Protein AF-A0A225WH21-F1 (afdb_monomer)

Sequence (117 aa):
MRGGALMHGVFCTLTNYSFGGRCGNAVHENDTVMQGVVATAPIPAGEMIGEYLGRMELFRSPRRIQHCNEGTRMLKGQCVAINALNTGGPMCLLNHSCNPSARFREVQTGAGSRSSW

Secondary structure (DSSP, 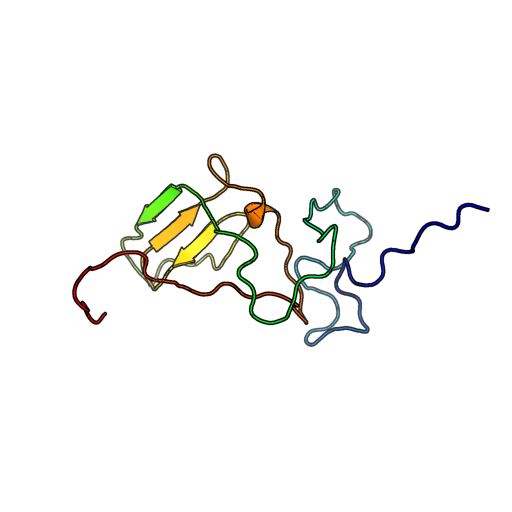8-state):
-------TTSSB-TTS-SSTT-STTB--TT---------SS---TT--------EEEE-S-GGG----SBTTEEEETTTEEEE-TTT--GGGGPPP-SS-S--------S-------

pLDDT: mean 71.89, std 18.45, range [26.78, 94.44]

Radius of gyration: 17.23 Å; Cα contacts (8 Å, |Δi|>4): 118; chains: 1; bounding box: 31×56×42 Å

Foldseek 3Di:
DDDDDPPPPQADDQVQDDPRQPFQRGDDPDDDDQFADDDPDDDDPPDDPDDWAADKDFAPDLVPCPDDPDQQWHDDPRTIIGRQPPPTDNCSSHGDDPDDPDDDDDDDPDPDPDDDD

InterPro domains:
  IPR001214 SET domain [PF00856] (36-107)
  IPR046341 SET domain superfamily [G3DSA:2.170.270.10] (6-115)
  IPR046341 SET domain superfamily [SSF82199] (21-110)

Solvent-accessible surface area (backbone atoms only — not co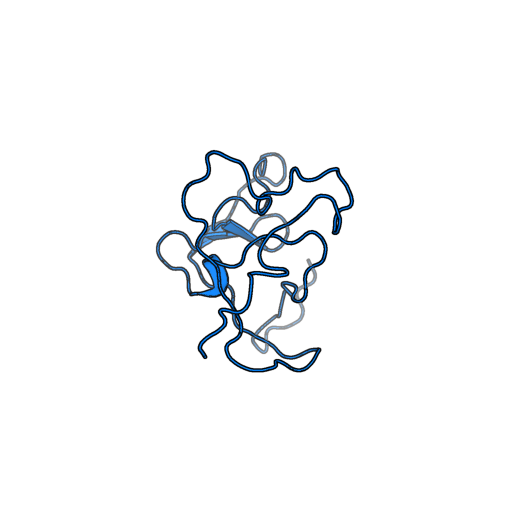mparable to full-atom values): 8182 Å² total; per-residue (Å²): 133,93,75,81,82,74,80,80,79,78,51,44,41,73,88,60,56,94,75,80,46,78,53,98,31,32,84,57,102,80,64,75,87,78,72,69,72,77,81,92,60,92,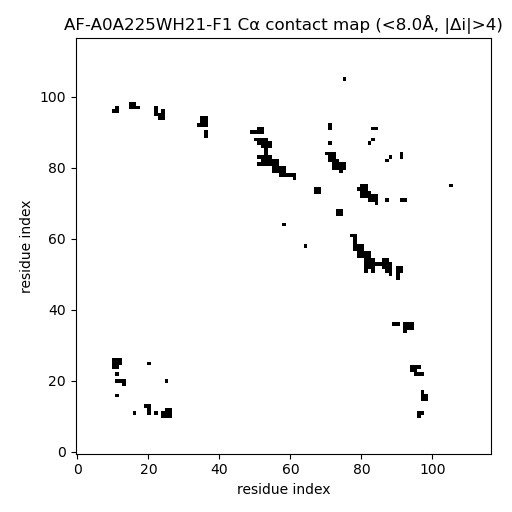76,66,90,89,65,86,89,76,69,85,45,36,47,80,43,81,53,95,50,66,91,69,64,83,69,65,75,50,90,38,32,42,70,49,83,77,42,36,29,34,39,17,81,90,57,39,46,77,58,52,34,61,70,64,57,86,75,61,94,72,79,93,72,95,73,88,86,72,99,66,79,91,74,85,128

Structure (mmCIF, N/CA/C/O backbone):
data_AF-A0A225WH21-F1
#
_entry.id   AF-A0A225WH21-F1
#
loop_
_atom_site.group_PDB
_atom_site.id
_atom_site.type_symbol
_atom_site.label_atom_id
_atom_site.label_alt_id
_atom_site.label_comp_id
_atom_site.label_asym_id
_atom_site.label_entity_id
_atom_site.label_seq_id
_atom_site.pdbx_PDB_ins_code
_atom_site.Cartn_x
_atom_site.Cartn_y
_atom_site.Cartn_z
_atom_site.occupancy
_atom_site.B_iso_or_equiv
_atom_site.auth_seq_id
_atom_site.auth_comp_id
_atom_site.auth_asym_id
_atom_site.auth_atom_id
_atom_site.pdbx_PDB_model_num
ATOM 1 N N . MET A 1 1 ? -9.685 -31.602 -11.145 1.00 30.44 1 MET A N 1
ATOM 2 C CA . MET A 1 1 ? -8.510 -31.099 -11.890 1.00 30.44 1 MET A CA 1
ATOM 3 C C . MET A 1 1 ? -8.241 -29.676 -11.420 1.00 30.44 1 MET A C 1
ATOM 5 O O . MET A 1 1 ? -9.161 -28.872 -11.431 1.00 30.44 1 MET A O 1
A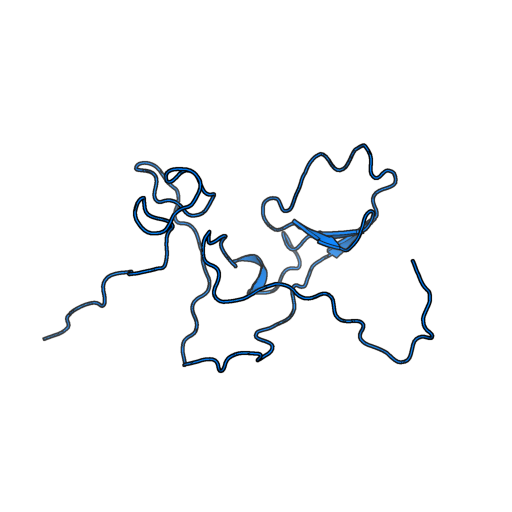TOM 9 N N . ARG A 1 2 ? -7.041 -29.407 -10.887 1.00 37.88 2 ARG A N 1
ATOM 10 C CA . ARG A 1 2 ? -6.609 -28.079 -10.416 1.00 37.88 2 ARG A CA 1
ATOM 11 C C . ARG A 1 2 ? -6.298 -27.214 -11.643 1.00 37.88 2 ARG A C 1
ATOM 13 O O . ARG A 1 2 ? -5.350 -27.523 -12.353 1.00 37.88 2 ARG A O 1
ATOM 20 N N . GLY A 1 3 ? -7.095 -26.181 -11.897 1.00 26.78 3 GLY A N 1
ATOM 21 C CA . GLY A 1 3 ? -6.824 -25.164 -12.916 1.00 26.78 3 GLY A CA 1
ATOM 22 C C . GLY A 1 3 ? -6.510 -23.848 -12.219 1.00 26.78 3 GLY A C 1
ATOM 23 O O . GLY A 1 3 ? -7.394 -23.272 -11.593 1.00 26.78 3 GLY A O 1
ATOM 24 N N . GLY A 1 4 ? -5.243 -23.429 -12.255 1.00 27.45 4 GLY A N 1
ATOM 25 C CA . GLY A 1 4 ? -4.789 -22.176 -11.659 1.00 27.45 4 GLY A CA 1
ATOM 26 C C . GLY A 1 4 ? -5.505 -20.986 -12.291 1.00 27.45 4 GLY A C 1
ATOM 27 O O . GLY A 1 4 ? -5.555 -20.866 -13.514 1.00 27.45 4 GLY A O 1
ATOM 28 N N . ALA A 1 5 ? -6.069 -20.120 -11.451 1.00 33.00 5 ALA A N 1
ATOM 29 C CA . ALA A 1 5 ? -6.626 -18.853 -11.888 1.00 33.00 5 ALA A CA 1
ATOM 30 C C . ALA A 1 5 ? -5.487 -18.002 -12.464 1.00 33.00 5 ALA A C 1
ATOM 32 O O . ALA A 1 5 ? -4.568 -17.604 -11.750 1.00 33.00 5 ALA A O 1
ATOM 33 N N . LEU A 1 6 ? -5.523 -17.778 -13.776 1.00 35.38 6 LEU A N 1
ATOM 34 C CA . LEU A 1 6 ? -4.618 -16.861 -14.454 1.00 35.38 6 LEU A CA 1
ATOM 35 C C . LEU A 1 6 ? -4.804 -15.452 -13.877 1.00 35.38 6 LEU A C 1
ATOM 37 O O . LEU A 1 6 ? -5.936 -14.998 -13.700 1.00 35.38 6 LEU A O 1
ATOM 41 N N . MET A 1 7 ? -3.666 -14.812 -13.607 1.00 43.03 7 MET A N 1
ATOM 42 C CA . MET A 1 7 ? -3.402 -13.485 -13.035 1.00 43.03 7 MET A CA 1
ATOM 43 C C . MET A 1 7 ? -4.071 -12.320 -13.801 1.00 43.03 7 MET A C 1
ATOM 45 O O . MET A 1 7 ? -3.405 -11.390 -14.252 1.00 43.03 7 MET A O 1
ATOM 49 N N . HIS A 1 8 ? -5.386 -12.349 -14.002 1.00 43.47 8 HIS A N 1
ATOM 50 C CA . HIS A 1 8 ? -6.103 -11.272 -14.676 1.00 43.47 8 HIS A CA 1
ATOM 51 C C . HIS A 1 8 ? -6.258 -10.078 -13.726 1.00 43.47 8 HIS A C 1
ATOM 53 O O . HIS A 1 8 ? -6.962 -10.160 -12.724 1.00 43.47 8 HIS A O 1
ATOM 59 N N . GLY A 1 9 ? -5.596 -8.963 -14.050 1.00 54.03 9 GLY A N 1
ATOM 60 C CA . GLY A 1 9 ? -5.756 -7.682 -13.349 1.00 54.03 9 GLY A CA 1
ATOM 61 C C . GLY A 1 9 ? -4.675 -7.330 -12.324 1.00 54.03 9 GLY A C 1
ATOM 62 O O . GLY A 1 9 ? -4.787 -6.289 -11.687 1.00 54.03 9 GLY A O 1
ATOM 63 N N . VAL A 1 10 ? -3.627 -8.149 -12.175 1.00 63.25 10 VAL A N 1
ATOM 64 C CA . VAL A 1 10 ? -2.496 -7.838 -11.275 1.00 63.25 10 VAL A CA 1
ATOM 65 C C . VAL A 1 10 ? -1.573 -6.770 -11.872 1.00 63.25 10 VAL A C 1
ATOM 67 O O . VAL A 1 10 ? -1.062 -5.932 -11.136 1.00 63.25 10 VAL A O 1
ATOM 70 N N . PHE A 1 11 ? -1.411 -6.760 -13.197 1.00 69.12 11 PHE A N 1
ATOM 71 C CA . PHE A 1 11 ? -0.508 -5.859 -13.916 1.00 69.12 11 PHE A CA 1
ATOM 72 C C . PHE A 1 11 ? -1.250 -4.979 -14.931 1.00 69.12 11 PHE A C 1
ATOM 74 O O . PHE A 1 11 ? -2.261 -5.389 -15.511 1.00 69.12 11 PHE A O 1
ATOM 81 N N . CYS A 1 12 ? -0.722 -3.777 -15.187 1.00 69.44 12 CYS A N 1
ATOM 82 C CA . CYS A 1 12 ? -1.142 -2.940 -16.310 1.00 69.44 12 CYS A CA 1
ATOM 83 C C . CYS A 1 12 ? -0.794 -3.651 -17.629 1.00 69.44 12 CYS A C 1
ATOM 85 O O . CYS A 1 12 ? 0.370 -3.941 -17.900 1.00 69.44 12 CYS A O 1
ATOM 87 N N . THR A 1 13 ? -1.782 -3.861 -18.493 1.00 66.69 13 THR A N 1
ATOM 88 C CA . THR A 1 13 ? -1.585 -4.328 -19.875 1.00 66.69 13 THR A CA 1
ATOM 89 C C . THR A 1 13 ? -1.918 -3.213 -20.861 1.00 66.69 13 THR A C 1
ATOM 91 O O . THR A 1 13 ? -2.523 -2.211 -20.483 1.00 66.69 13 THR A O 1
ATOM 94 N N . LEU A 1 14 ? -1.591 -3.396 -22.146 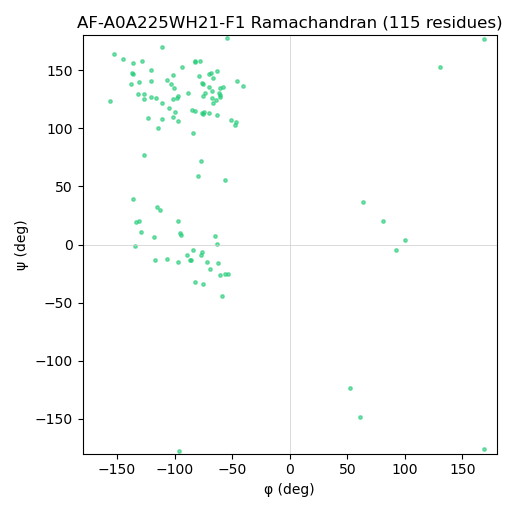1.00 63.31 14 LEU A N 1
ATOM 95 C CA . LEU A 1 14 ? -1.981 -2.467 -23.220 1.00 63.31 14 LEU A CA 1
ATOM 96 C C . LEU A 1 14 ? -3.500 -2.228 -23.302 1.00 63.31 14 LEU A C 1
ATOM 98 O O . LEU A 1 14 ? -3.930 -1.184 -23.780 1.00 63.31 14 LEU A O 1
ATOM 102 N N . THR A 1 15 ? -4.310 -3.176 -22.828 1.00 63.19 15 THR A N 1
ATOM 103 C CA . THR A 1 15 ? -5.775 -3.149 -22.937 1.00 63.19 15 THR A CA 1
ATOM 104 C C . THR A 1 15 ? -6.476 -2.393 -21.803 1.00 63.19 15 THR A C 1
ATOM 106 O O . THR A 1 15 ? -7.653 -2.086 -21.936 1.00 63.19 15 THR A O 1
ATOM 109 N N . ASN A 1 16 ? -5.783 -2.074 -20.702 1.00 61.00 16 ASN A N 1
ATOM 110 C CA . ASN A 1 16 ? -6.363 -1.468 -19.488 1.00 61.00 16 ASN A CA 1
ATOM 111 C C . ASN A 1 16 ? -5.835 -0.037 -19.213 1.00 61.00 16 ASN A C 1
ATOM 113 O O . ASN A 1 16 ? -5.650 0.347 -18.058 1.00 61.00 16 ASN A O 1
ATOM 117 N N . TYR A 1 17 ? -5.519 0.745 -20.255 1.00 65.81 17 TYR A N 1
ATOM 118 C CA . TYR A 1 17 ? -4.463 1.766 -20.168 1.00 65.81 17 TYR A CA 1
ATOM 119 C C . TYR A 1 17 ? -4.795 3.153 -20.790 1.00 65.81 17 TYR A C 1
ATOM 121 O O . TYR A 1 17 ? -5.424 3.210 -21.841 1.00 65.81 17 TYR A O 1
ATOM 129 N N . SER A 1 18 ? -4.264 4.259 -20.215 1.00 55.88 18 SER A N 1
ATOM 130 C CA . SER A 1 18 ? -4.377 5.662 -20.725 1.00 55.88 18 SER A CA 1
ATOM 131 C C . SER A 1 18 ? -3.105 6.316 -21.367 1.00 55.88 18 SER A C 1
ATOM 133 O O . SER A 1 18 ? -3.209 7.345 -22.014 1.00 55.88 18 SER A O 1
ATOM 135 N N . PHE A 1 19 ? -1.906 5.735 -21.228 1.00 54.53 19 PHE A N 1
ATOM 136 C CA . PHE A 1 19 ? -0.541 6.081 -21.770 1.00 54.53 19 PHE A CA 1
ATOM 137 C C . PHE A 1 19 ? 0.314 4.868 -22.330 1.00 54.53 19 PHE A C 1
ATOM 139 O O . PHE A 1 19 ? 1.506 4.756 -22.037 1.00 54.53 19 PHE A O 1
ATOM 146 N N . GLY A 1 20 ? -0.261 3.877 -23.029 1.00 58.97 20 GLY A N 1
ATOM 147 C CA . GLY A 1 20 ? 0.477 2.798 -23.731 1.00 58.97 20 GLY A CA 1
ATOM 148 C C . GLY A 1 20 ? 1.357 1.774 -22.964 1.00 58.97 20 GLY A C 1
ATOM 149 O O . GLY A 1 20 ? 2.385 1.380 -23.506 1.00 58.97 20 GLY A O 1
ATOM 150 N N . GLY A 1 21 ? 1.006 1.302 -21.761 1.00 57.81 21 GLY A N 1
ATOM 151 C CA . GLY A 1 21 ? 1.692 0.148 -21.131 1.00 57.81 21 GLY A CA 1
ATOM 152 C C . GLY A 1 21 ? 3.022 0.442 -20.416 1.00 57.81 21 GLY A C 1
ATOM 153 O O . GLY A 1 21 ? 3.813 -0.470 -20.217 1.00 57.81 21 GLY A O 1
ATOM 154 N N . ARG A 1 22 ? 3.287 1.697 -20.035 1.00 64.25 22 ARG A N 1
ATOM 155 C CA . ARG A 1 22 ? 4.540 2.152 -19.388 1.00 64.25 22 ARG A CA 1
ATOM 156 C C . ARG A 1 22 ? 4.348 2.594 -17.928 1.00 64.25 22 ARG A C 1
ATOM 158 O O . ARG A 1 22 ? 5.013 3.516 -17.464 1.00 64.25 22 ARG A O 1
ATOM 165 N N . CYS A 1 23 ? 3.373 2.010 -17.232 1.00 69.19 23 CYS A N 1
ATOM 166 C CA . CYS A 1 23 ? 3.087 2.320 -15.829 1.00 69.19 23 CYS A CA 1
ATOM 167 C C . CYS A 1 23 ? 4.052 1.512 -14.941 1.00 69.19 23 CYS A C 1
ATOM 169 O O . CYS A 1 23 ? 4.496 0.445 -15.352 1.00 69.19 23 CYS A O 1
ATOM 171 N N . GLY A 1 24 ? 4.298 1.936 -13.696 1.00 66.25 24 GLY A N 1
ATOM 172 C CA . GLY A 1 24 ? 5.169 1.206 -12.751 1.00 66.25 24 GLY A CA 1
ATOM 173 C C . GLY A 1 24 ? 4.671 -0.183 -12.308 1.00 66.25 24 GLY A C 1
ATOM 174 O O . GLY A 1 24 ? 5.241 -0.770 -11.401 1.00 66.25 24 GLY A O 1
ATOM 175 N N . ASN A 1 25 ? 3.592 -0.685 -12.907 1.00 71.38 25 ASN A N 1
ATOM 176 C CA . ASN A 1 25 ? 3.020 -2.016 -12.702 1.00 71.38 25 ASN A CA 1
ATOM 177 C C . ASN A 1 25 ? 2.745 -2.722 -14.050 1.00 71.38 25 ASN A C 1
ATOM 179 O O . ASN A 1 25 ? 1.881 -3.591 -14.137 1.00 71.38 25 ASN A O 1
ATOM 183 N N . ALA A 1 26 ? 3.387 -2.291 -15.140 1.00 70.56 26 ALA A N 1
ATOM 184 C CA . ALA A 1 26 ? 3.359 -3.013 -16.407 1.00 70.56 26 ALA A CA 1
ATOM 185 C C . ALA A 1 26 ? 4.336 -4.193 -16.349 1.00 70.56 26 ALA A C 1
ATOM 187 O O . ALA A 1 26 ? 5.384 -4.094 -15.722 1.00 70.56 26 ALA A O 1
ATOM 188 N N . VAL A 1 27 ? 3.997 -5.310 -16.996 1.00 67.00 27 VAL A N 1
ATOM 189 C CA . VAL A 1 27 ? 4.931 -6.439 -17.111 1.00 67.00 27 VAL A CA 1
ATOM 190 C C . VAL A 1 27 ? 5.999 -6.072 -18.139 1.00 67.00 27 VAL A C 1
ATOM 192 O O . VAL A 1 27 ? 5.676 -5.944 -19.323 1.00 67.00 27 VAL A O 1
ATOM 195 N N . HIS A 1 28 ? 7.256 -5.917 -17.719 1.00 65.12 28 HIS A N 1
ATOM 196 C CA . HIS A 1 28 ? 8.389 -5.863 -18.642 1.00 65.12 28 HIS A CA 1
ATOM 197 C C . HIS A 1 28 ? 9.124 -7.206 -18.675 1.00 65.12 28 HIS A C 1
ATOM 199 O O . HIS A 1 28 ? 9.225 -7.908 -17.671 1.00 65.12 28 HIS A O 1
ATOM 205 N N . GLU A 1 29 ? 9.649 -7.566 -19.849 1.00 50.69 29 GLU A N 1
ATOM 206 C CA . GLU A 1 29 ? 10.279 -8.868 -20.133 1.00 50.69 29 GLU A CA 1
ATOM 207 C C . GLU A 1 29 ? 11.554 -9.157 -19.305 1.00 50.69 29 GLU A C 1
ATOM 209 O O . GLU A 1 29 ? 12.131 -10.230 -19.443 1.00 50.69 29 GLU A O 1
ATOM 214 N N . ASN A 1 30 ? 11.978 -8.245 -18.418 1.00 53.72 30 ASN A N 1
ATOM 215 C CA . ASN A 1 30 ? 13.195 -8.350 -17.604 1.00 53.72 30 ASN A CA 1
ATOM 216 C C . ASN A 1 30 ? 12.995 -8.105 -16.094 1.00 53.72 30 ASN A C 1
ATOM 218 O O . ASN A 1 30 ? 13.981 -7.969 -15.368 1.00 53.72 30 ASN A O 1
ATOM 222 N N . ASP A 1 31 ? 11.760 -8.045 -15.591 1.00 55.47 31 ASP A N 1
ATOM 223 C CA . ASP A 1 31 ? 11.538 -7.489 -14.254 1.00 55.47 31 ASP A CA 1
ATOM 224 C C . ASP A 1 31 ? 11.640 -8.498 -13.100 1.00 55.47 31 ASP A C 1
ATOM 226 O O . ASP A 1 31 ? 11.006 -9.555 -13.054 1.00 55.47 31 ASP A O 1
ATOM 230 N N . THR A 1 32 ? 12.430 -8.084 -12.109 1.00 53.12 32 THR A N 1
ATOM 231 C CA . THR A 1 32 ? 12.395 -8.519 -10.712 1.00 53.12 32 THR A CA 1
ATOM 232 C C . THR A 1 32 ? 10.960 -8.661 -10.208 1.00 53.12 32 THR A C 1
ATOM 234 O O . THR A 1 32 ? 10.135 -7.779 -10.431 1.00 53.12 32 THR A O 1
ATOM 237 N N . VAL A 1 33 ? 10.671 -9.749 -9.486 1.00 52.91 33 VAL A N 1
ATOM 238 C CA . VAL A 1 33 ? 9.348 -10.042 -8.913 1.00 52.91 33 VAL A CA 1
ATOM 239 C C . VAL A 1 33 ? 8.818 -8.838 -8.127 1.00 52.91 33 VAL A C 1
ATOM 241 O O . VAL A 1 33 ? 9.284 -8.550 -7.025 1.00 52.91 33 VAL A O 1
ATOM 244 N N . MET A 1 34 ? 7.819 -8.155 -8.684 1.00 63.25 34 MET A N 1
ATOM 245 C CA . MET A 1 34 ? 7.075 -7.106 -7.995 1.00 63.25 34 MET A CA 1
ATOM 246 C C . MET A 1 34 ? 6.221 -7.754 -6.902 1.00 63.25 34 MET A C 1
ATOM 248 O O . MET A 1 34 ? 5.304 -8.526 -7.188 1.00 63.25 34 MET A O 1
ATOM 252 N N . GLN A 1 35 ? 6.543 -7.478 -5.637 1.00 75.19 35 GLN A N 1
ATOM 253 C CA . GLN A 1 35 ? 5.687 -7.865 -4.516 1.00 75.19 35 GLN A CA 1
ATOM 254 C C . GLN A 1 35 ? 4.411 -7.017 -4.539 1.00 75.19 35 GLN A C 1
ATOM 256 O O . GLN A 1 35 ? 4.423 -5.867 -4.967 1.00 75.19 35 GLN A O 1
ATOM 261 N N . GLY A 1 36 ? 3.294 -7.600 -4.114 1.00 80.50 36 GLY A N 1
ATOM 262 C CA . GLY A 1 36 ? 1.993 -6.945 -4.143 1.00 80.50 36 GLY A CA 1
ATOM 263 C C . GLY A 1 36 ? 1.072 -7.484 -3.060 1.00 80.50 36 GLY A C 1
ATOM 264 O O . GLY A 1 36 ? 1.308 -8.561 -2.510 1.00 80.50 36 GLY A O 1
ATOM 265 N N . VAL A 1 37 ? 0.002 -6.747 -2.775 1.00 85.88 37 VAL A N 1
ATOM 266 C CA . VAL A 1 37 ? -1.087 -7.209 -1.904 1.00 85.88 37 VAL A CA 1
ATOM 267 C C . VAL A 1 37 ? -2.328 -7.534 -2.721 1.00 85.88 37 VAL A C 1
ATOM 269 O O . VAL A 1 37 ? -2.673 -6.835 -3.673 1.00 85.88 37 VAL A O 1
ATOM 272 N N . VAL A 1 38 ? -3.015 -8.602 -2.325 1.00 87.31 38 VAL A N 1
ATOM 273 C CA . VAL A 1 38 ? -4.273 -9.049 -2.921 1.00 87.31 38 VAL A CA 1
ATOM 274 C C . VAL A 1 38 ? -5.279 -9.309 -1.809 1.00 87.31 38 VAL A C 1
ATOM 276 O O . VAL A 1 38 ? -4.930 -9.841 -0.755 1.00 87.31 38 VAL A O 1
ATOM 279 N N . ALA A 1 39 ? -6.532 -8.919 -2.031 1.00 89.81 39 ALA A N 1
ATOM 280 C CA . ALA A 1 39 ? -7.606 -9.244 -1.108 1.00 89.81 39 ALA A CA 1
ATOM 281 C C . ALA A 1 39 ? -7.867 -10.758 -1.130 1.00 89.81 39 ALA A C 1
ATOM 283 O O . ALA A 1 39 ? -7.998 -11.359 -2.195 1.00 89.81 39 ALA A O 1
ATOM 284 N N . THR A 1 40 ? -7.960 -11.378 0.044 1.00 91.38 40 THR A N 1
ATOM 285 C CA . THR A 1 40 ? -8.280 -12.809 0.185 1.00 91.38 40 THR A CA 1
ATOM 286 C C . THR A 1 40 ? -9.785 -13.075 0.270 1.00 91.38 40 THR A C 1
ATOM 288 O O . THR A 1 40 ? -10.213 -14.225 0.198 1.00 91.38 40 THR A O 1
ATOM 291 N N . ALA A 1 41 ? -10.588 -12.017 0.397 1.00 92.31 41 ALA A N 1
ATOM 292 C CA . ALA A 1 41 ? -12.044 -12.037 0.422 1.00 92.31 41 ALA A CA 1
ATOM 293 C C . ALA A 1 41 ? -12.603 -10.775 -0.270 1.00 92.31 41 ALA A C 1
ATOM 295 O O . ALA A 1 41 ? -11.874 -9.788 -0.405 1.00 92.31 41 ALA A O 1
ATOM 296 N N . PRO A 1 42 ? -13.875 -10.776 -0.716 1.00 92.25 42 PRO A N 1
ATOM 297 C CA . PRO A 1 42 ? -14.510 -9.586 -1.281 1.00 92.25 42 PRO A CA 1
ATOM 298 C C . PRO A 1 42 ? -14.516 -8.409 -0.296 1.00 92.25 42 PRO A C 1
ATOM 300 O O . PRO A 1 42 ? -14.870 -8.584 0.867 1.00 92.25 42 PRO A O 1
ATOM 303 N N . ILE A 1 43 ? -14.176 -7.210 -0.779 1.00 92.62 43 ILE A N 1
ATOM 304 C CA . ILE A 1 43 ? -14.211 -5.961 -0.004 1.00 92.62 43 ILE A CA 1
ATOM 305 C C . ILE A 1 43 ? -15.337 -5.077 -0.561 1.00 92.62 43 ILE A C 1
ATOM 307 O O . ILE A 1 43 ? -15.310 -4.763 -1.757 1.00 92.62 43 ILE A O 1
ATOM 311 N N . PRO A 1 44 ? -16.328 -4.665 0.250 1.00 94.44 44 PRO A N 1
ATOM 312 C CA . PRO A 1 44 ? -17.379 -3.760 -0.199 1.00 94.44 44 PRO A CA 1
ATOM 313 C C . PRO A 1 44 ? -16.838 -2.382 -0.604 1.00 94.44 44 PRO A C 1
ATOM 315 O O . PRO A 1 44 ? -15.863 -1.869 -0.052 1.00 94.44 44 PRO A O 1
ATOM 318 N N . ALA A 1 45 ? -17.509 -1.738 -1.561 1.00 91.94 45 ALA A N 1
ATOM 319 C CA . ALA A 1 45 ? -17.142 -0.393 -1.985 1.00 91.94 45 ALA A CA 1
ATOM 320 C C . ALA A 1 45 ? -17.273 0.608 -0.823 1.00 91.94 45 ALA A C 1
ATOM 322 O O . ALA A 1 45 ? -18.309 0.687 -0.167 1.00 91.94 45 ALA A O 1
ATOM 323 N N . GLY A 1 46 ? -16.227 1.408 -0.611 1.00 91.69 46 GLY A N 1
ATOM 324 C CA . GLY A 1 46 ? -16.193 2.434 0.434 1.00 91.69 46 GLY A CA 1
ATOM 325 C C . GLY A 1 46 ? -15.606 1.979 1.771 1.00 91.69 46 GLY A C 1
ATOM 326 O O . GLY A 1 46 ? -15.411 2.833 2.638 1.00 91.69 46 GLY A O 1
ATOM 327 N N . GLU A 1 47 ? -15.270 0.697 1.937 1.00 94.38 47 GLU A N 1
ATOM 328 C CA . GLU A 1 47 ? -14.575 0.235 3.140 1.00 94.38 47 GLU A CA 1
ATOM 329 C C . GLU A 1 47 ? -13.133 0.750 3.241 1.00 94.38 47 GLU A C 1
ATOM 331 O O . GLU A 1 47 ? -12.426 0.942 2.247 1.00 94.38 47 GLU A O 1
ATOM 336 N N . MET A 1 48 ? -12.688 0.965 4.482 1.00 90.81 48 MET A N 1
ATOM 337 C CA . MET A 1 48 ? -11.295 1.265 4.795 1.00 90.81 48 MET A CA 1
ATOM 338 C C . MET A 1 48 ? -10.507 -0.045 4.863 1.00 90.81 48 MET A C 1
ATOM 340 O O . MET A 1 48 ? -10.733 -0.860 5.748 1.00 90.81 48 MET A O 1
ATOM 344 N N . ILE A 1 49 ? -9.557 -0.221 3.945 1.00 92.38 49 ILE A N 1
ATOM 345 C CA . ILE A 1 49 ? -8.766 -1.457 3.823 1.00 92.38 49 ILE A CA 1
ATOM 346 C C . ILE A 1 49 ? -7.596 -1.487 4.820 1.00 92.38 49 ILE A C 1
ATOM 348 O O . ILE A 1 49 ? -7.202 -2.547 5.296 1.00 92.38 49 ILE A O 1
ATOM 352 N N . GLY A 1 50 ? -7.029 -0.324 5.146 1.00 91.50 50 GLY A N 1
ATOM 353 C CA . GLY A 1 50 ? -5.905 -0.206 6.070 1.00 91.50 50 GLY A CA 1
ATOM 354 C C . GLY A 1 50 ? -5.274 1.183 6.059 1.00 91.50 50 GLY A C 1
ATOM 355 O O . GLY A 1 50 ? -5.664 2.054 5.277 1.00 91.50 50 GLY A O 1
ATOM 356 N N . GLU A 1 51 ? -4.280 1.375 6.923 1.00 92.06 51 GLU A N 1
ATOM 357 C CA . GLU A 1 51 ? -3.531 2.624 7.060 1.00 92.06 51 GLU A CA 1
ATOM 358 C C . GLU A 1 51 ? -2.154 2.528 6.389 1.00 92.06 51 GLU A C 1
ATOM 360 O O . GLU A 1 51 ? -1.449 1.522 6.506 1.00 92.06 51 GLU A O 1
ATOM 365 N N . TYR A 1 52 ? -1.750 3.593 5.693 1.00 91.88 52 TYR A N 1
ATOM 366 C CA . TYR A 1 52 ? -0.397 3.706 5.155 1.00 91.88 52 TYR A CA 1
ATOM 367 C C . TYR A 1 52 ? 0.549 4.249 6.229 1.00 91.88 52 TYR A C 1
ATOM 369 O O . TYR A 1 52 ? 0.641 5.457 6.448 1.00 91.88 52 TYR A O 1
ATOM 377 N N . LEU A 1 53 ? 1.231 3.334 6.911 1.00 91.62 53 LEU A N 1
ATOM 378 C CA . LEU A 1 53 ? 2.133 3.635 8.019 1.00 91.62 53 LEU A CA 1
ATOM 379 C C . LEU A 1 53 ? 3.583 3.780 7.555 1.00 91.62 53 LEU A C 1
ATOM 381 O O . LEU A 1 53 ? 4.006 3.172 6.575 1.00 91.62 53 LEU A O 1
ATOM 385 N N . GLY A 1 54 ? 4.353 4.569 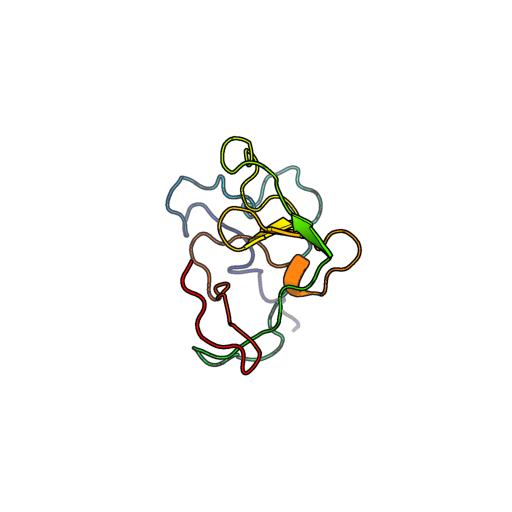8.298 1.00 91.94 54 GLY A N 1
ATOM 386 C CA . GLY A 1 54 ? 5.776 4.775 8.066 1.00 91.94 54 GLY A CA 1
ATOM 387 C C . GLY A 1 54 ? 6.321 5.930 8.899 1.00 91.94 54 GLY A C 1
ATOM 388 O O . GLY A 1 54 ? 5.622 6.534 9.713 1.00 91.94 54 GLY A O 1
ATOM 389 N N . ARG A 1 55 ? 7.594 6.259 8.694 1.00 91.38 55 ARG A N 1
ATOM 390 C CA . ARG A 1 55 ? 8.239 7.404 9.340 1.00 91.38 55 ARG A CA 1
ATOM 391 C C . ARG A 1 55 ? 7.775 8.705 8.685 1.00 91.38 55 ARG A C 1
ATOM 393 O O . ARG A 1 55 ? 7.900 8.851 7.473 1.00 91.38 55 ARG A O 1
ATOM 400 N N . MET A 1 56 ? 7.300 9.669 9.474 1.00 89.56 56 MET A N 1
ATOM 401 C CA . MET A 1 56 ? 7.009 11.011 8.956 1.00 89.56 56 MET A CA 1
ATOM 402 C C . MET A 1 56 ? 8.306 11.784 8.684 1.00 89.56 56 MET A C 1
ATOM 404 O O . MET A 1 56 ? 9.186 11.876 9.541 1.00 89.56 56 MET A O 1
ATOM 408 N N . GLU A 1 57 ? 8.406 12.363 7.492 1.00 88.00 57 GLU A N 1
ATOM 409 C CA . GLU A 1 57 ? 9.524 13.184 7.031 1.00 88.00 57 GLU A CA 1
ATOM 410 C C . GLU A 1 57 ? 9.004 14.580 6.668 1.00 88.00 57 GLU A C 1
ATOM 412 O O . GLU A 1 57 ? 8.057 14.707 5.893 1.00 88.00 57 GLU A O 1
ATOM 417 N N . LEU A 1 58 ? 9.613 15.627 7.236 1.00 85.00 58 LEU A N 1
ATOM 418 C CA . LEU A 1 58 ? 9.283 17.023 6.938 1.00 85.00 58 LEU A CA 1
ATOM 419 C C . LEU A 1 58 ? 10.260 17.585 5.900 1.00 85.00 58 LEU A C 1
ATOM 421 O O . LEU A 1 58 ? 11.477 17.556 6.098 1.00 85.00 58 LEU A O 1
ATOM 425 N N . PHE A 1 59 ? 9.727 18.170 4.834 1.00 73.25 59 PHE A N 1
ATOM 426 C CA . PHE A 1 59 ? 10.485 18.864 3.801 1.00 73.25 59 PHE A CA 1
ATOM 427 C C . PHE A 1 59 ? 10.423 20.369 4.026 1.00 73.25 59 PHE A C 1
ATOM 429 O O . PHE A 1 59 ? 9.371 20.949 4.279 1.00 73.25 59 PHE A O 1
ATOM 436 N N . ARG A 1 60 ? 11.582 21.021 3.909 1.00 62.00 60 ARG A N 1
ATOM 437 C CA . ARG A 1 60 ? 11.721 22.464 4.146 1.00 62.00 60 ARG A CA 1
ATOM 438 C C . ARG A 1 60 ? 11.363 23.338 2.936 1.00 62.00 60 ARG A C 1
ATOM 440 O O . ARG A 1 60 ? 11.394 24.556 3.059 1.00 62.00 60 ARG A O 1
ATOM 447 N N . SER A 1 61 ? 11.049 22.765 1.769 1.00 58.06 61 SER A N 1
ATOM 448 C CA . SER A 1 61 ? 10.684 23.544 0.576 1.00 58.06 61 SER A CA 1
ATOM 449 C C . SER A 1 61 ? 9.824 22.744 -0.416 1.00 58.06 61 SER A C 1
ATOM 451 O O . SER A 1 61 ? 10.306 21.728 -0.923 1.00 58.06 61 SER A O 1
ATOM 453 N N . PRO A 1 62 ? 8.619 23.229 -0.787 1.00 53.97 62 PRO A N 1
ATOM 454 C CA . PRO A 1 62 ? 7.773 22.608 -1.814 1.00 53.97 62 PRO A CA 1
ATOM 455 C C . PRO A 1 62 ? 8.447 22.542 -3.193 1.00 53.97 62 PRO A C 1
ATOM 457 O O . PRO A 1 62 ? 8.157 21.664 -3.995 1.00 53.97 62 PRO A O 1
ATOM 460 N N . ARG A 1 63 ? 9.390 23.458 -3.470 1.00 52.16 63 ARG A N 1
ATOM 461 C CA . ARG A 1 63 ? 10.047 23.603 -4.784 1.00 52.16 63 ARG A CA 1
ATOM 462 C C . ARG A 1 63 ? 11.118 22.547 -5.071 1.00 52.16 63 ARG A C 1
ATOM 464 O O . ARG A 1 63 ? 11.634 22.502 -6.181 1.00 52.16 63 ARG A O 1
ATOM 471 N N . ARG A 1 64 ? 11.482 21.732 -4.076 1.00 48.75 64 ARG A N 1
ATOM 472 C CA . ARG A 1 64 ? 12.494 20.666 -4.185 1.00 48.75 64 ARG A CA 1
ATOM 473 C C . ARG A 1 64 ? 11.936 19.267 -3.938 1.00 48.75 64 ARG A C 1
ATOM 475 O O . ARG A 1 64 ? 12.712 18.314 -3.917 1.00 48.75 64 ARG A O 1
ATOM 482 N N . ILE A 1 65 ? 10.619 19.118 -3.784 1.00 52.47 65 ILE A N 1
ATOM 483 C CA . ILE A 1 65 ? 9.977 17.799 -3.785 1.00 52.47 65 ILE A CA 1
ATOM 484 C C . ILE A 1 65 ? 9.897 17.348 -5.247 1.00 52.47 65 ILE A C 1
ATOM 486 O O . ILE A 1 65 ? 8.858 17.381 -5.890 1.00 52.47 65 ILE A O 1
ATOM 490 N N . GLN A 1 66 ? 11.058 17.006 -5.802 1.00 45.81 66 GLN A N 1
ATOM 491 C CA . GLN A 1 66 ? 11.206 16.491 -7.162 1.00 45.81 66 GLN A CA 1
ATOM 492 C C . GLN A 1 66 ? 10.763 15.023 -7.263 1.00 45.81 66 GLN A C 1
ATOM 494 O O . GLN A 1 66 ? 10.658 14.475 -8.355 1.00 45.81 66 GLN A O 1
ATOM 499 N N . HIS A 1 67 ? 10.444 14.403 -6.128 1.00 49.16 67 HIS A N 1
ATOM 500 C CA . HIS A 1 67 ? 10.048 13.012 -6.042 1.00 49.16 67 HIS A CA 1
ATOM 501 C C . HIS A 1 67 ? 8.596 12.955 -5.576 1.00 49.16 67 HIS A C 1
ATOM 503 O O . HIS A 1 67 ? 8.286 13.147 -4.398 1.00 49.16 67 HIS A O 1
ATOM 509 N N . CYS A 1 68 ? 7.709 12.743 -6.553 1.00 55.56 68 CYS A N 1
ATOM 510 C CA . CYS A 1 68 ? 6.349 12.247 -6.351 1.00 55.56 68 CYS A CA 1
ATOM 511 C C . CYS A 1 68 ? 6.393 10.923 -5.564 1.00 55.56 68 CYS A C 1
ATOM 513 O O . CYS A 1 68 ? 7.476 10.443 -5.246 1.00 55.56 68 CYS A O 1
ATOM 515 N N . ASN A 1 69 ? 5.243 10.325 -5.238 1.00 55.66 69 ASN A N 1
ATOM 516 C CA . ASN A 1 69 ? 5.203 9.013 -4.581 1.00 55.66 69 ASN A CA 1
ATOM 517 C C . ASN A 1 69 ? 6.163 8.025 -5.284 1.00 55.66 69 ASN A C 1
ATOM 519 O O . ASN A 1 69 ? 5.888 7.598 -6.404 1.00 55.66 69 ASN A O 1
ATOM 523 N N . GLU A 1 70 ? 7.303 7.729 -4.662 1.00 66.00 70 GLU A N 1
ATOM 524 C CA . GLU A 1 70 ? 8.401 6.952 -5.241 1.00 66.00 70 GLU A CA 1
ATOM 525 C C . GLU A 1 70 ? 8.821 5.890 -4.234 1.00 66.00 70 GLU A C 1
ATOM 527 O O . GLU A 1 70 ? 9.024 6.177 -3.047 1.00 66.00 70 GLU A O 1
ATOM 532 N N . GLY A 1 71 ? 8.908 4.649 -4.710 1.00 77.75 71 GLY A N 1
ATOM 533 C CA . GLY A 1 71 ? 9.067 3.486 -3.849 1.00 77.75 71 GLY A CA 1
ATOM 534 C C . GLY A 1 71 ? 7.993 3.469 -2.760 1.00 77.75 71 GLY A C 1
ATOM 535 O O . GLY A 1 71 ? 6.798 3.537 -3.034 1.00 77.75 71 GLY A O 1
ATOM 536 N N . THR A 1 72 ? 8.434 3.429 -1.507 1.00 80.62 72 THR A N 1
ATOM 537 C CA . THR A 1 72 ? 7.580 3.367 -0.314 1.00 80.62 72 THR A CA 1
ATOM 538 C C . THR A 1 72 ? 7.337 4.739 0.332 1.00 80.62 72 THR A C 1
ATOM 540 O O . THR A 1 72 ? 7.051 4.812 1.529 1.00 80.62 72 THR A O 1
ATOM 543 N N . ARG A 1 73 ? 7.533 5.848 -0.396 1.00 86.25 73 ARG A N 1
ATOM 544 C CA . ARG A 1 73 ? 7.283 7.204 0.113 1.00 86.25 73 ARG A CA 1
ATOM 545 C C . ARG A 1 73 ? 5.953 7.732 -0.418 1.00 86.25 73 ARG A C 1
ATOM 547 O O . ARG A 1 73 ? 5.772 7.832 -1.625 1.00 86.25 73 ARG A O 1
ATOM 554 N N . MET A 1 74 ? 5.066 8.151 0.483 1.00 86.75 74 MET A N 1
ATOM 555 C CA . MET A 1 74 ? 3.790 8.785 0.143 1.00 86.75 74 MET A CA 1
ATOM 556 C C . MET A 1 74 ? 3.740 10.224 0.653 1.00 86.75 74 MET A C 1
ATOM 558 O O . MET A 1 74 ? 3.955 10.471 1.838 1.00 86.75 74 MET A O 1
ATOM 562 N N 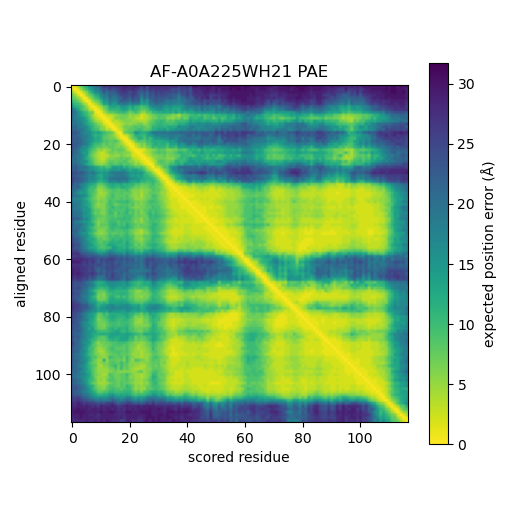. LEU A 1 75 ? 3.444 11.179 -0.226 1.00 84.50 75 LEU A N 1
ATOM 563 C CA . LEU A 1 75 ? 3.291 12.586 0.152 1.00 84.50 75 LEU A CA 1
ATOM 564 C C . LEU A 1 75 ? 1.959 12.830 0.873 1.00 84.50 75 LEU A C 1
ATOM 566 O O . LEU A 1 75 ? 0.909 12.336 0.464 1.00 84.50 75 LEU A O 1
ATOM 570 N N . LYS A 1 76 ? 2.014 13.635 1.935 1.00 81.19 76 LYS A N 1
ATOM 571 C CA . LYS A 1 76 ? 0.875 14.138 2.703 1.00 81.19 76 LYS A CA 1
ATOM 572 C C . LYS A 1 76 ? 0.931 15.667 2.704 1.00 81.19 76 LYS A C 1
ATOM 574 O O . LYS A 1 76 ? 1.801 16.274 3.333 1.00 81.19 76 LYS A O 1
ATOM 579 N N . GLY A 1 77 ? 0.013 16.302 1.983 1.00 76.81 77 GLY A N 1
ATOM 580 C CA . GLY A 1 77 ? 0.061 17.746 1.749 1.00 76.81 77 GLY A CA 1
ATOM 581 C C . GLY A 1 77 ? 1.329 18.175 0.996 1.00 76.81 77 GLY A C 1
ATOM 582 O O . GLY A 1 77 ? 1.852 17.438 0.165 1.00 76.81 77 GLY A O 1
ATOM 583 N N . GLN A 1 78 ? 1.824 19.385 1.274 1.00 73.25 78 GLN A N 1
ATOM 584 C CA . GLN A 1 78 ? 2.933 19.987 0.514 1.00 73.25 78 GLN A CA 1
ATOM 585 C C . GLN A 1 78 ? 4.319 19.815 1.147 1.00 73.25 78 GLN A C 1
ATOM 587 O O . GLN A 1 78 ? 5.318 20.060 0.479 1.00 73.25 78 GLN A O 1
ATOM 592 N N . CYS A 1 79 ? 4.400 19.437 2.425 1.00 78.62 79 CYS A N 1
ATOM 593 C CA . CYS A 1 79 ? 5.663 19.464 3.174 1.00 78.62 79 CYS A CA 1
ATOM 594 C C . CYS A 1 79 ? 5.920 18.200 3.992 1.00 78.62 79 CYS A C 1
ATOM 596 O O . CYS A 1 79 ? 6.959 18.117 4.637 1.00 78.62 79 CYS A O 1
ATOM 598 N N . VAL A 1 80 ? 5.011 17.226 3.997 1.00 84.44 80 VAL A N 1
ATOM 599 C CA . VAL A 1 80 ? 5.164 15.998 4.781 1.00 84.44 80 VAL A CA 1
ATOM 600 C C . VAL A 1 80 ? 5.141 14.804 3.836 1.00 84.44 80 VAL A C 1
ATOM 602 O O . VAL A 1 80 ? 4.370 14.776 2.883 1.00 84.44 80 VAL A O 1
ATOM 605 N N . ALA A 1 81 ? 5.974 13.803 4.095 1.00 87.56 81 ALA A N 1
ATOM 606 C CA . ALA A 1 81 ? 5.801 12.473 3.525 1.00 87.56 81 ALA A CA 1
ATOM 607 C C . ALA A 1 81 ? 5.826 11.412 4.616 1.00 87.56 81 ALA A C 1
ATOM 609 O O . ALA A 1 81 ? 6.381 11.611 5.694 1.00 87.56 81 ALA A O 1
ATOM 610 N N . ILE A 1 82 ? 5.248 10.265 4.298 1.00 89.69 82 ILE A N 1
ATOM 611 C CA . ILE A 1 82 ? 5.340 9.036 5.067 1.00 89.69 82 ILE A CA 1
ATOM 612 C C . ILE A 1 82 ? 6.291 8.119 4.304 1.00 89.69 82 ILE A C 1
ATOM 614 O O . ILE A 1 82 ? 6.016 7.759 3.163 1.00 89.69 82 ILE A O 1
ATOM 618 N N . ASN A 1 83 ? 7.421 7.769 4.914 1.00 89.88 83 ASN A N 1
ATOM 619 C CA . ASN A 1 83 ? 8.402 6.841 4.368 1.00 89.88 83 ASN A CA 1
ATOM 620 C C . ASN A 1 83 ? 8.242 5.466 5.028 1.00 89.88 83 ASN A C 1
ATOM 622 O O . ASN A 1 83 ? 8.553 5.293 6.208 1.00 89.88 83 ASN A O 1
ATOM 626 N N . ALA A 1 84 ? 7.763 4.493 4.261 1.00 91.31 84 ALA A N 1
ATOM 627 C CA . ALA A 1 84 ? 7.452 3.149 4.727 1.00 91.31 84 ALA A CA 1
ATOM 628 C C . ALA A 1 84 ? 8.590 2.127 4.501 1.00 91.31 84 ALA A C 1
ATOM 630 O O . ALA A 1 84 ? 8.377 0.939 4.716 1.00 91.31 84 ALA A O 1
ATOM 631 N N . LEU A 1 85 ? 9.800 2.567 4.113 1.00 87.06 85 LEU A N 1
ATOM 632 C CA . LEU A 1 85 ? 10.900 1.668 3.720 1.00 87.06 85 LEU A CA 1
ATOM 633 C C . LEU A 1 85 ? 11.312 0.691 4.832 1.00 87.06 85 LEU A C 1
ATOM 635 O O . LEU A 1 85 ? 11.505 -0.489 4.575 1.00 87.06 85 LEU A O 1
ATOM 639 N N . ASN A 1 86 ? 11.432 1.187 6.068 1.00 85.44 86 ASN A N 1
ATOM 640 C CA . ASN A 1 86 ? 11.906 0.400 7.218 1.00 85.44 86 ASN A CA 1
ATOM 641 C C . ASN A 1 86 ? 10.852 0.234 8.322 1.00 85.44 86 ASN A C 1
ATOM 643 O O . ASN A 1 86 ? 11.047 -0.540 9.253 1.00 85.44 86 ASN A O 1
ATOM 647 N N . THR A 1 87 ? 9.768 1.008 8.264 1.00 88.00 87 THR A N 1
ATOM 648 C CA . THR A 1 87 ? 8.747 1.086 9.324 1.00 88.00 87 THR A CA 1
ATOM 649 C C . THR A 1 87 ? 7.326 0.999 8.764 1.00 88.00 87 THR A C 1
ATOM 651 O O . THR A 1 87 ? 6.372 1.435 9.407 1.00 88.00 87 THR A O 1
ATOM 654 N N . GLY A 1 88 ? 7.193 0.482 7.540 1.00 86.69 88 GLY A N 1
ATOM 655 C CA . GLY A 1 88 ? 5.926 0.322 6.842 1.00 86.69 88 GLY A CA 1
ATOM 656 C C . GLY A 1 88 ? 5.098 -0.866 7.315 1.00 86.69 88 GLY A C 1
ATOM 657 O O . GLY A 1 88 ? 5.619 -1.840 7.853 1.00 86.69 88 GLY A O 1
ATOM 658 N N . GLY A 1 89 ? 3.793 -0.788 7.065 1.00 87.88 89 GLY A N 1
ATOM 659 C CA . GLY A 1 89 ? 2.894 -1.942 7.101 1.00 87.88 89 GLY A CA 1
ATOM 660 C C . GLY A 1 89 ? 2.671 -2.535 5.702 1.00 87.88 89 GLY A C 1
ATOM 661 O O . GLY A 1 89 ? 3.194 -2.002 4.726 1.00 87.88 89 GLY A O 1
ATOM 662 N N . PRO A 1 90 ? 1.824 -3.571 5.563 1.00 88.81 90 PRO A N 1
ATOM 663 C CA . PRO A 1 90 ? 1.545 -4.234 4.280 1.00 88.81 90 PRO A CA 1
ATOM 664 C C . PRO A 1 90 ? 1.101 -3.291 3.151 1.00 88.81 90 PRO A C 1
ATOM 666 O O . PRO A 1 90 ? 1.327 -3.571 1.977 1.00 88.81 90 PRO A O 1
ATOM 669 N N . MET A 1 91 ? 0.511 -2.143 3.499 1.00 90.12 91 MET A N 1
ATOM 670 C CA . MET A 1 91 ? 0.095 -1.113 2.544 1.00 90.12 91 MET A CA 1
ATOM 671 C C . MET A 1 91 ? 1.267 -0.504 1.749 1.00 90.12 91 MET A C 1
ATOM 673 O O . MET A 1 91 ? 1.022 0.114 0.717 1.00 90.12 91 MET A O 1
ATOM 677 N N . CYS A 1 92 ? 2.528 -0.684 2.174 1.00 88.12 92 CYS A N 1
ATOM 678 C CA . CYS A 1 92 ? 3.704 -0.249 1.409 1.00 88.12 92 CYS A CA 1
ATOM 679 C C . CYS A 1 92 ? 3.972 -1.097 0.154 1.00 88.12 92 CYS A C 1
ATOM 681 O O . CYS A 1 92 ? 4.713 -0.653 -0.717 1.00 88.12 92 CYS A O 1
ATOM 683 N N . LEU A 1 93 ? 3.343 -2.273 0.049 1.00 86.19 93 LEU A N 1
ATOM 684 C CA . LEU A 1 93 ? 3.410 -3.176 -1.104 1.00 86.19 93 LEU A CA 1
ATOM 685 C C . LEU A 1 93 ? 2.250 -2.951 -2.091 1.00 86.19 93 LEU A C 1
ATOM 687 O O . LEU A 1 93 ? 2.034 -3.754 -2.996 1.00 86.19 93 LEU A O 1
ATOM 691 N N . LEU A 1 94 ? 1.437 -1.906 -1.900 1.00 86.75 94 LEU A N 1
ATOM 692 C CA . LEU A 1 94 ? 0.396 -1.558 -2.862 1.00 86.75 94 LEU A CA 1
ATOM 693 C C . LEU A 1 94 ? 1.031 -1.084 -4.167 1.00 86.75 94 LEU A C 1
ATOM 695 O O . LEU A 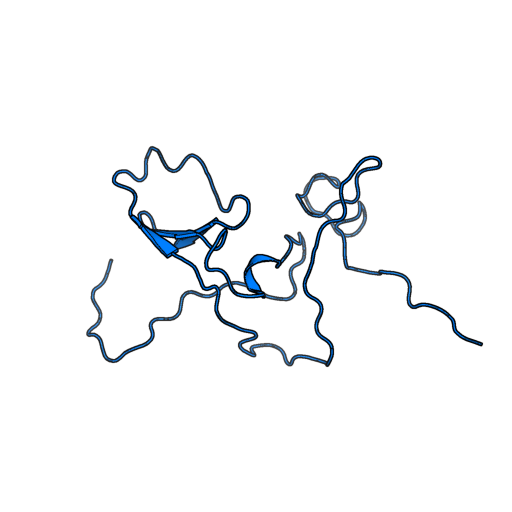1 94 ? 1.751 -0.086 -4.201 1.00 86.75 94 LEU A O 1
ATOM 699 N N . ASN A 1 95 ? 0.695 -1.776 -5.248 1.00 81.19 95 ASN A N 1
ATOM 700 C CA . ASN A 1 95 ? 1.162 -1.422 -6.5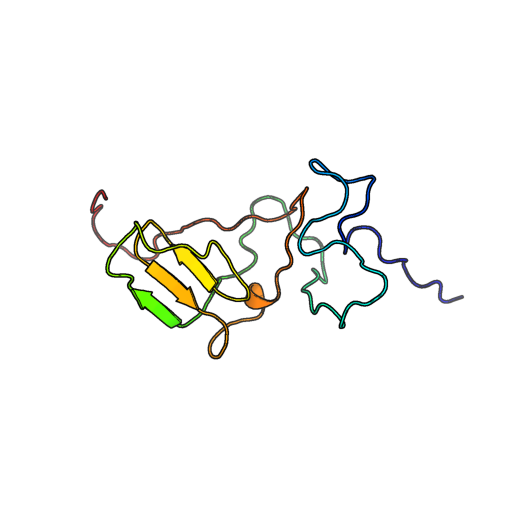76 1.00 81.19 95 ASN A CA 1
ATOM 701 C C . ASN A 1 95 ? 0.308 -0.319 -7.198 1.00 81.19 95 ASN A C 1
ATOM 703 O O . ASN A 1 95 ? -0.865 -0.115 -6.871 1.00 81.19 95 ASN A O 1
ATOM 707 N N . HIS A 1 96 ? 0.910 0.379 -8.152 1.00 82.69 96 HIS A N 1
ATOM 708 C CA . HIS A 1 96 ? 0.192 1.303 -9.012 1.00 82.69 96 HIS A CA 1
ATOM 709 C C . HIS A 1 96 ? -0.791 0.548 -9.928 1.00 82.69 96 HIS A C 1
ATOM 711 O O . HIS A 1 96 ? -0.488 -0.520 -10.449 1.00 82.69 96 HIS A O 1
ATOM 717 N N . SER A 1 97 ? -1.956 1.135 -10.196 1.00 80.38 97 SER A N 1
ATOM 718 C CA . SER A 1 97 ? -2.846 0.705 -11.276 1.00 80.38 97 SER A CA 1
ATOM 719 C C . SER A 1 97 ? -3.395 1.932 -11.990 1.00 80.38 97 SER A C 1
ATOM 721 O O . SER A 1 97 ? -3.780 2.907 -11.344 1.00 80.38 97 SER A O 1
ATOM 723 N N . CYS A 1 98 ? -3.462 1.876 -13.322 1.00 78.25 98 CYS A N 1
ATOM 724 C CA . CYS A 1 98 ? -4.114 2.910 -14.128 1.00 78.25 98 CYS A CA 1
ATOM 725 C C . CYS A 1 98 ? -5.643 2.916 -13.955 1.00 78.25 98 CYS A C 1
ATOM 727 O O . CYS A 1 98 ? -6.276 3.937 -14.204 1.00 78.25 98 CYS A O 1
ATOM 729 N N . ASN A 1 99 ? -6.224 1.803 -13.501 1.00 79.94 99 ASN A N 1
ATOM 730 C CA . ASN A 1 99 ? -7.633 1.692 -13.131 1.00 79.94 99 ASN A CA 1
ATOM 731 C C . ASN A 1 99 ? -7.731 1.119 -11.704 1.00 79.94 99 ASN A C 1
ATOM 733 O O . ASN A 1 99 ? -7.921 -0.089 -11.530 1.00 79.94 99 ASN A O 1
ATOM 737 N N . PRO A 1 100 ? -7.469 1.941 -10.673 1.00 84.69 100 PRO A N 1
ATOM 738 C CA . PRO A 1 100 ? -7.328 1.457 -9.308 1.00 84.69 100 PRO A CA 1
ATOM 739 C C . PRO A 1 100 ? -8.688 1.131 -8.675 1.00 84.69 100 PRO A C 1
ATOM 741 O O . PRO A 1 100 ? -9.645 1.891 -8.795 1.00 84.69 100 PRO A O 1
ATOM 744 N N . SER A 1 101 ? -8.755 0.022 -7.935 1.00 88.12 101 SER A N 1
ATOM 745 C CA . SER A 1 101 ? -9.934 -0.383 -7.151 1.00 88.12 101 SER A CA 1
ATOM 746 C C . SER A 1 101 ? -9.985 0.249 -5.753 1.00 88.12 101 SER A C 1
ATOM 748 O O . SER A 1 101 ? -11.025 0.226 -5.098 1.00 88.12 101 SER A O 1
ATOM 750 N N . ALA A 1 102 ? -8.874 0.835 -5.301 1.00 89.19 102 ALA A N 1
ATOM 751 C CA . ALA A 1 102 ? -8.737 1.513 -4.019 1.00 89.19 102 ALA A CA 1
ATOM 752 C C . ALA A 1 102 ? -7.978 2.836 -4.187 1.00 89.19 102 ALA A C 1
ATOM 754 O O . ALA A 1 102 ? -7.208 3.017 -5.129 1.00 89.19 102 ALA A O 1
ATOM 755 N N . ARG A 1 103 ? -8.181 3.773 -3.258 1.00 90.81 103 ARG A N 1
ATOM 756 C CA . ARG A 1 103 ? -7.500 5.074 -3.246 1.00 90.81 103 ARG A CA 1
ATOM 757 C C . ARG A 1 103 ? -7.050 5.430 -1.841 1.00 90.81 103 ARG A C 1
ATOM 759 O O . ARG A 1 103 ? -7.752 5.132 -0.875 1.00 90.81 103 ARG A O 1
ATOM 766 N N . PHE A 1 104 ? -5.931 6.134 -1.735 1.00 89.62 104 PHE A N 1
ATOM 767 C CA . PHE A 1 104 ? -5.559 6.776 -0.483 1.00 89.62 104 PHE A CA 1
ATOM 768 C C . PHE A 1 104 ? -6.494 7.952 -0.211 1.00 89.62 104 PHE A C 1
ATOM 770 O O . PHE A 1 104 ? -6.808 8.741 -1.105 1.00 89.62 104 PHE A O 1
ATOM 777 N N . ARG A 1 105 ? -6.953 8.058 1.034 1.00 89.25 105 ARG A N 1
ATOM 778 C CA . ARG A 1 105 ? -7.715 9.202 1.525 1.00 89.25 105 ARG A CA 1
ATOM 779 C C . ARG A 1 105 ? -7.029 9.714 2.774 1.00 89.25 105 ARG A C 1
ATOM 781 O O . ARG A 1 105 ? -6.830 8.953 3.716 1.00 89.25 105 ARG A O 1
ATOM 788 N N . GLU A 1 106 ? -6.697 10.996 2.783 1.00 87.75 106 GLU A N 1
ATOM 789 C CA . GLU A 1 106 ? -6.251 11.646 4.006 1.00 87.75 106 GLU A CA 1
ATOM 790 C C . GLU A 1 106 ? -7.428 11.724 4.984 1.00 87.75 106 GLU A C 1
ATOM 792 O O . GLU A 1 106 ? -8.519 12.182 4.639 1.00 87.75 106 GLU A O 1
ATOM 797 N N . VAL A 1 107 ? -7.220 11.216 6.196 1.00 86.44 107 VAL A N 1
ATOM 798 C CA . VAL A 1 107 ? -8.208 11.234 7.273 1.00 86.44 107 VAL A CA 1
ATOM 799 C C . VAL A 1 107 ? -7.547 11.855 8.493 1.00 86.44 107 VAL A C 1
ATOM 801 O O . VAL A 1 107 ? -6.450 11.463 8.885 1.00 86.44 107 VAL A O 1
ATOM 804 N N . GLN A 1 108 ? -8.217 12.834 9.093 1.00 83.94 108 GLN A N 1
ATOM 805 C CA . GLN A 1 108 ? -7.804 13.393 10.370 1.00 83.94 108 GLN A CA 1
ATOM 806 C C . GLN A 1 108 ? -8.366 12.522 11.494 1.00 83.94 108 GLN A C 1
ATOM 808 O O . GLN A 1 108 ? -9.577 12.429 11.679 1.00 83.94 108 GLN A O 1
ATOM 813 N N . THR A 1 109 ? -7.480 11.888 12.251 1.00 77.00 109 THR A N 1
ATOM 814 C CA . THR A 1 109 ? -7.829 11.110 13.441 1.00 77.00 109 THR A CA 1
ATOM 815 C C . THR A 1 109 ? -7.562 11.953 14.689 1.00 77.00 109 THR A C 1
ATOM 817 O O . THR A 1 109 ? -6.413 12.288 14.971 1.00 77.00 109 THR A O 1
ATOM 820 N N . GLY A 1 110 ? -8.617 12.317 15.425 1.00 72.44 110 GLY A N 1
ATOM 821 C CA . GLY A 1 110 ? -8.536 13.041 16.702 1.00 72.44 110 GLY A CA 1
ATOM 822 C C . GLY A 1 110 ? -9.448 14.272 16.789 1.00 72.44 110 GLY A C 1
ATOM 823 O O . GLY A 1 110 ? -9.753 14.909 15.783 1.00 72.44 110 GLY A O 1
ATOM 824 N N . ALA A 1 111 ? -9.860 14.631 18.009 1.00 59.25 111 ALA A N 1
ATOM 825 C CA . ALA A 1 111 ? -10.622 15.847 18.312 1.00 59.25 111 ALA A CA 1
ATOM 826 C C . ALA A 1 111 ? -9.692 17.077 18.385 1.00 59.25 111 ALA A C 1
ATOM 828 O O . ALA A 1 111 ? -9.552 17.716 19.422 1.00 59.25 111 ALA A O 1
ATOM 829 N N . GLY A 1 112 ? -8.986 17.370 17.295 1.00 48.50 112 GLY A N 1
ATOM 830 C CA . GLY A 1 112 ? -8.200 18.596 17.146 1.00 48.50 112 GLY A CA 1
ATOM 831 C C . GLY A 1 112 ? -9.008 19.614 16.357 1.00 48.50 112 GLY A C 1
ATOM 832 O O . GLY A 1 112 ? -9.497 19.287 15.275 1.00 48.50 112 GLY A O 1
ATOM 833 N N . SER A 1 113 ? -9.183 20.820 16.901 1.00 46.88 113 SER A N 1
ATOM 834 C CA . SER A 1 113 ? -9.854 21.938 16.233 1.00 46.88 113 SER A CA 1
ATOM 835 C C . SER A 1 113 ? -9.366 22.097 14.790 1.00 46.88 113 SER A C 1
ATOM 837 O O . SER A 1 113 ? -8.183 21.933 14.501 1.00 46.88 113 SER A O 1
ATOM 839 N N . ARG A 1 114 ? -10.298 22.409 13.879 1.00 44.53 114 ARG A N 1
ATOM 840 C CA . ARG A 1 114 ? -10.003 22.787 12.489 1.00 44.53 114 ARG A CA 1
ATOM 841 C C . ARG A 1 114 ? -8.893 23.844 12.473 1.00 44.53 114 ARG A C 1
ATOM 843 O O . ARG A 1 114 ? -9.172 25.016 12.710 1.00 44.53 114 ARG A O 1
ATOM 850 N N . SER A 1 115 ? -7.668 23.455 12.149 1.00 43.00 115 SER A N 1
ATOM 851 C CA . SER A 1 115 ? -6.676 24.373 11.607 1.00 43.00 115 SER A CA 1
ATOM 852 C C . SER A 1 115 ? -6.706 24.214 10.093 1.00 43.00 115 SER A C 1
ATOM 854 O O . SER A 1 115 ? -6.319 23.189 9.536 1.00 43.00 115 SER A O 1
ATOM 856 N N . SER A 1 116 ? -7.281 25.224 9.443 1.00 35.16 116 SER A N 1
ATOM 857 C CA . SER A 1 116 ? -7.215 25.388 7.996 1.00 35.16 116 SER A CA 1
ATOM 858 C C . SER A 1 116 ? -5.744 25.533 7.603 1.00 35.16 116 SER A C 1
ATOM 860 O O . SER A 1 116 ? -5.052 26.381 8.168 1.00 35.16 116 SER A O 1
ATOM 862 N N . TRP A 1 117 ? -5.293 24.710 6.661 1.00 36.81 117 TRP A N 1
ATOM 863 C CA . TRP A 1 117 ? -4.110 24.973 5.844 1.00 36.81 117 TRP A CA 1
ATOM 864 C C . TRP A 1 117 ? -4.568 25.458 4.474 1.00 36.81 117 TRP A C 1
ATOM 866 O O . TRP A 1 117 ? -5.646 24.992 4.032 1.00 36.81 117 TRP A O 1
#

Mean predicted aligned error: 11.87 Å

Organism: NCBI:txid4795